Protein AF-A0A0P6RT21-F1 (afdb_monomer_lite)

Sequence (113 aa):
MTYAGDRRAKRKRIVGVETPLPFVFSRDESCFFGDQVQVEVYADRTIWRPGHQDALLTKIADDRENALWFAPSSGRVFAPYDGGFDIVVENSNVVARAEEKYSAWMSDLDSKL

Secondary structure (DSSP, 8-state):
--------------TT--S------SS--TTTS-S--------------TTSSHHHHHHHHTTS----EEETTTTEEEEEETTEEEEE-SSHHHHHHHHHHTGGGS-S-----

Radius of gyration: 19.39 Å; chains: 1; bounding box: 38×42×63 Å

Foldseek 3Di:
DDDDDDDPPPPPPPPPPPDDDPPDDPDDPVVVVDPDDDDDDDDDDDDDDPPPCVVVLVCQLVVNDWDWDADVVFRWIWGDHNPGIDIDHDDDVVVVVCCVVVVVVDDPDPPPD

pLDDT: mean 74.92, std 20.59, range [32.66, 97.5]

Structure (mmCIF, N/CA/C/O backbone):
data_AF-A0A0P6RT21-F1
#
_entry.id   AF-A0A0P6RT21-F1
#
loop_
_atom_site.group_PDB
_atom_site.id
_atom_site.type_symbol
_atom_site.label_atom_id
_atom_site.label_alt_id
_atom_site.label_comp_id
_atom_site.label_asym_id
_atom_site.label_entity_id
_atom_site.label_seq_id
_atom_site.pdbx_PDB_ins_code
_atom_site.Cartn_x
_atom_site.Cartn_y
_atom_site.Cartn_z
_atom_site.occupancy
_atom_site.B_iso_or_equiv
_atom_site.auth_seq_id
_atom_site.auth_comp_id
_atom_site.auth_asym_id
_atom_site.auth_atom_id
_atom_site.pdbx_PDB_model_num
ATOM 1 N N . MET A 1 1 ? 0.310 15.715 -46.079 1.00 40.84 1 MET A N 1
ATOM 2 C CA . MET A 1 1 ? -0.143 14.466 -45.432 1.00 40.84 1 MET A CA 1
ATOM 3 C C . MET A 1 1 ? -1.154 14.895 -44.385 1.00 40.84 1 MET A C 1
ATOM 5 O O . MET A 1 1 ? -0.787 15.611 -43.465 1.00 40.84 1 MET A O 1
ATOM 9 N N . THR A 1 2 ? -2.434 14.645 -44.642 1.00 33.44 2 THR A N 1
ATOM 10 C CA . THR A 1 2 ? -3.555 15.395 -44.060 1.00 33.44 2 THR A CA 1
ATOM 11 C C . THR A 1 2 ? -4.481 14.426 -43.318 1.00 33.44 2 THR A C 1
ATOM 13 O O . THR A 1 2 ? -4.957 13.476 -43.926 1.00 33.44 2 THR A O 1
ATOM 16 N N . TYR A 1 3 ? -4.735 14.751 -42.042 1.00 32.66 3 TYR A N 1
ATOM 17 C CA . TYR A 1 3 ? -5.864 14.393 -41.157 1.00 32.66 3 TYR A CA 1
ATOM 18 C C . TYR A 1 3 ? -5.908 13.065 -40.373 1.00 32.66 3 TYR A C 1
ATOM 20 O O . TYR A 1 3 ? -6.149 11.994 -40.915 1.00 32.66 3 TYR A O 1
ATOM 28 N N . ALA A 1 4 ? -5.887 13.218 -39.042 1.00 36.81 4 ALA A N 1
ATOM 29 C CA . ALA A 1 4 ? -7.022 12.944 -38.145 1.00 36.81 4 ALA A CA 1
ATOM 30 C C . ALA A 1 4 ? -6.884 13.923 -36.948 1.00 36.81 4 ALA A C 1
ATOM 32 O O . ALA A 1 4 ? -5.987 13.769 -36.133 1.00 36.81 4 ALA A O 1
ATOM 33 N N . GLY A 1 5 ? -7.605 15.039 -36.825 1.00 36.12 5 GLY A N 1
ATOM 34 C CA . GLY A 1 5 ? -9.018 15.215 -37.131 1.00 36.12 5 GLY A CA 1
ATOM 35 C C . GLY A 1 5 ? -9.847 14.442 -36.109 1.00 36.12 5 GLY A C 1
ATOM 36 O O . GLY A 1 5 ? -10.057 13.250 -36.279 1.00 36.12 5 GLY A O 1
ATOM 37 N N . ASP A 1 6 ? -10.289 15.129 -35.057 1.00 42.84 6 ASP A N 1
ATOM 38 C CA . ASP A 1 6 ? -11.427 14.743 -34.220 1.00 42.84 6 ASP A CA 1
ATOM 39 C C . ASP A 1 6 ? -11.403 13.359 -33.548 1.00 42.84 6 ASP A C 1
ATOM 41 O O . ASP A 1 6 ? -12.117 12.425 -33.908 1.00 42.84 6 ASP A O 1
ATOM 45 N N . ARG A 1 7 ? -10.708 13.276 -32.411 1.00 40.84 7 ARG A N 1
ATOM 46 C CA . ARG A 1 7 ? -11.198 12.467 -31.286 1.00 40.84 7 ARG A CA 1
ATOM 47 C C . ARG A 1 7 ? -11.157 13.288 -30.014 1.00 40.84 7 ARG A C 1
ATOM 49 O O . ARG A 1 7 ? -10.467 12.965 -29.054 1.00 40.84 7 ARG A O 1
ATOM 56 N N . ARG A 1 8 ? -11.969 14.348 -29.987 1.00 41.62 8 ARG A N 1
ATOM 57 C CA . ARG A 1 8 ? -12.492 14.893 -28.734 1.00 41.62 8 ARG A CA 1
ATOM 58 C C . ARG A 1 8 ? -13.364 13.791 -28.127 1.00 41.62 8 ARG A C 1
ATOM 60 O O . ARG A 1 8 ? -14.577 13.773 -28.319 1.00 41.62 8 ARG A O 1
ATOM 67 N N . ALA A 1 9 ? -12.731 12.801 -27.492 1.00 43.34 9 ALA A N 1
ATOM 68 C CA . ALA A 1 9 ? -13.424 11.767 -26.747 1.00 43.34 9 ALA A CA 1
ATOM 69 C C . ALA A 1 9 ? -14.359 12.509 -25.798 1.00 43.34 9 ALA A C 1
ATOM 71 O O . ALA A 1 9 ? -13.910 13.299 -24.964 1.00 43.34 9 ALA A O 1
ATOM 72 N N . LYS A 1 10 ? -15.670 12.363 -26.027 1.00 41.38 10 LYS A N 1
ATOM 73 C CA . LYS A 1 10 ? -16.705 12.950 -25.182 1.00 41.38 10 LYS A CA 1
ATOM 74 C C . LYS A 1 10 ? -16.321 12.607 -23.750 1.00 41.38 10 LYS A C 1
ATOM 76 O O . LYS A 1 10 ? -16.407 11.436 -23.384 1.00 41.38 10 LYS A O 1
ATOM 81 N N . ARG A 1 11 ? -15.875 13.602 -22.969 1.00 48.19 11 ARG A N 1
ATOM 82 C CA . ARG A 1 11 ? -15.695 13.460 -21.523 1.00 48.19 11 ARG A CA 1
ATOM 83 C C . ARG A 1 11 ? -17.016 12.907 -21.016 1.00 48.19 11 ARG A C 1
ATOM 85 O O . ARG A 1 11 ? -18.020 13.622 -21.012 1.00 48.19 11 ARG A O 1
ATOM 92 N N . LYS A 1 12 ? -17.056 11.619 -20.680 1.00 40.09 12 LYS A N 1
ATOM 93 C CA . LYS A 1 12 ? -18.205 11.063 -19.985 1.00 40.09 12 LYS A CA 1
ATOM 94 C C . LYS A 1 12 ? -18.143 11.694 -18.608 1.00 40.09 12 LYS A C 1
ATOM 96 O O . LYS A 1 12 ? -17.322 11.316 -17.784 1.00 40.09 12 LYS A O 1
ATOM 101 N N . ARG A 1 13 ? -18.948 12.737 -18.416 1.00 44.03 13 ARG A N 1
ATOM 102 C CA . ARG A 1 13 ? -19.210 13.315 -17.104 1.00 44.03 13 ARG A CA 1
ATOM 103 C C . ARG A 1 13 ? -19.652 12.158 -16.215 1.00 44.03 13 ARG A C 1
ATOM 105 O O . ARG A 1 13 ? -20.702 11.573 -16.474 1.00 44.03 13 ARG A O 1
ATOM 112 N N . ILE A 1 14 ? -18.820 11.794 -15.242 1.00 50.09 14 ILE A N 1
ATOM 113 C CA . ILE A 1 14 ? -19.196 10.841 -14.203 1.00 50.09 14 ILE A CA 1
ATOM 114 C C . ILE A 1 14 ? -20.359 11.505 -13.465 1.00 50.09 14 ILE A C 1
ATOM 116 O O . ILE A 1 14 ? -20.204 12.564 -12.857 1.00 50.09 14 ILE A O 1
ATOM 120 N N . VAL A 1 15 ? -21.560 10.964 -13.653 1.00 40.72 15 VAL A N 1
ATOM 121 C CA . VAL A 1 15 ? -22.785 11.510 -13.067 1.00 40.72 15 VAL A CA 1
ATOM 122 C C . VAL A 1 15 ? -22.687 11.311 -11.554 1.00 40.72 15 VAL A C 1
ATOM 124 O O . VAL A 1 15 ? -22.585 10.175 -11.105 1.00 40.72 15 VAL A O 1
ATOM 127 N N . GLY A 1 16 ? -22.667 12.411 -10.793 1.00 45.28 16 GLY A N 1
ATOM 128 C CA . GLY A 1 16 ? -22.594 12.403 -9.325 1.00 45.28 16 GLY A CA 1
ATOM 129 C C . GLY A 1 16 ? -21.346 13.049 -8.709 1.00 45.28 16 GLY A C 1
ATOM 130 O O . GLY A 1 16 ? -21.304 13.196 -7.495 1.00 45.28 16 GLY A O 1
ATOM 131 N N . VAL A 1 17 ? -20.354 13.471 -9.504 1.00 45.25 17 VAL A N 1
ATOM 132 C CA . VAL A 1 17 ? -19.226 14.281 -9.003 1.00 45.25 17 VAL A CA 1
ATOM 133 C C . VAL A 1 17 ? -19.498 15.743 -9.351 1.00 45.25 17 VAL A C 1
ATOM 135 O O . VAL A 1 17 ? -19.188 16.201 -10.454 1.00 45.25 17 VAL A O 1
ATOM 138 N N . GLU A 1 18 ? -20.144 16.468 -8.437 1.00 48.72 18 GLU A N 1
ATOM 139 C CA . GLU A 1 18 ? -20.318 17.920 -8.539 1.00 48.72 18 GLU A CA 1
ATOM 140 C C . GLU A 1 18 ? -18.977 18.614 -8.299 1.00 48.72 18 GLU A C 1
ATOM 142 O O . GLU A 1 18 ? -18.721 19.135 -7.224 1.00 48.72 18 GLU A O 1
ATOM 147 N N . THR A 1 19 ? -18.128 18.650 -9.332 1.00 46.12 19 THR A N 1
ATOM 148 C CA . THR A 1 19 ? -16.782 19.254 -9.289 1.00 46.12 19 THR A CA 1
ATOM 149 C C . THR A 1 19 ? -15.835 18.447 -8.379 1.00 46.12 19 THR A C 1
ATOM 151 O O . THR A 1 19 ? -16.229 18.038 -7.290 1.00 46.12 19 THR A O 1
ATOM 154 N N . PRO A 1 20 ? -14.575 18.154 -8.758 1.00 50.19 20 PRO A N 1
ATOM 155 C CA . PRO A 1 20 ? -13.622 17.761 -7.726 1.00 50.19 20 PRO A CA 1
ATOM 156 C C . PRO A 1 20 ? -13.591 18.905 -6.708 1.00 50.19 20 PRO A C 1
ATOM 158 O O . PRO A 1 20 ? -13.440 20.065 -7.103 1.00 50.19 20 PRO A O 1
ATOM 161 N N . LEU A 1 21 ? -13.821 18.593 -5.428 1.00 40.00 21 LEU A N 1
ATOM 162 C CA . LEU A 1 21 ? -13.630 19.555 -4.345 1.00 40.00 21 LEU A CA 1
ATOM 163 C C . LEU A 1 21 ? -12.274 20.231 -4.584 1.00 40.00 21 LEU A C 1
ATOM 165 O O . LEU A 1 21 ? -11.303 19.509 -4.829 1.00 40.00 21 LEU A O 1
ATOM 169 N N . PRO A 1 22 ? -12.186 21.572 -4.583 1.00 43.91 22 PRO A N 1
ATOM 170 C CA . PRO A 1 22 ? -10.903 22.230 -4.727 1.00 43.91 22 PRO A CA 1
ATOM 171 C C . PRO A 1 22 ? -10.049 21.809 -3.533 1.00 43.91 22 PRO A C 1
ATOM 173 O O . PRO A 1 22 ? -10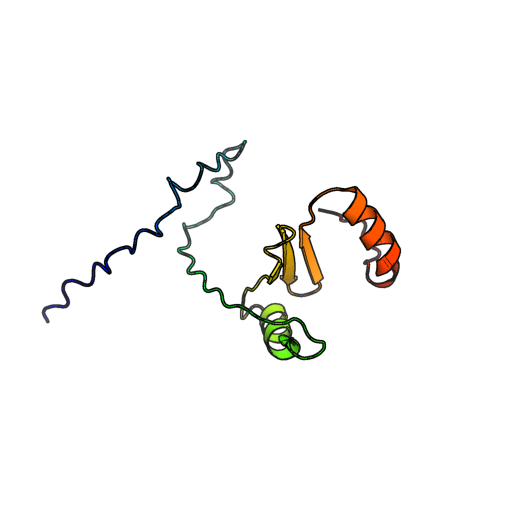.256 22.266 -2.410 1.00 43.91 22 PRO A O 1
ATOM 176 N N . PHE A 1 23 ? -9.125 20.882 -3.768 1.00 47.22 23 PHE A N 1
ATOM 177 C CA . PHE A 1 23 ? -8.080 20.568 -2.817 1.00 47.22 23 PHE A CA 1
ATOM 178 C C . PHE A 1 23 ? -7.122 21.754 -2.848 1.00 47.22 23 PHE A C 1
ATOM 180 O O . PHE A 1 23 ? -6.288 21.883 -3.742 1.00 47.22 23 PHE A O 1
ATOM 187 N N . VAL A 1 24 ? -7.342 22.698 -1.937 1.00 48.06 24 VAL A N 1
ATOM 188 C CA . VAL A 1 24 ? -6.469 23.855 -1.767 1.00 48.06 24 VAL A CA 1
ATOM 189 C C . VAL A 1 24 ? -5.365 23.419 -0.819 1.00 48.06 24 VAL A C 1
ATOM 191 O O . VAL A 1 24 ? -5.607 23.244 0.376 1.00 48.06 24 VAL A O 1
ATOM 194 N N . PHE A 1 25 ? -4.164 23.214 -1.356 1.00 49.81 25 PHE A N 1
ATOM 195 C CA . PHE A 1 25 ? -2.978 23.028 -0.530 1.00 49.81 25 PHE A CA 1
ATOM 196 C C . PHE A 1 25 ? -2.828 24.241 0.398 1.00 49.81 25 PHE A C 1
ATOM 198 O O . PHE A 1 25 ? -3.012 25.387 -0.016 1.00 49.81 25 PHE A O 1
ATOM 205 N N . SER A 1 26 ? -2.507 24.001 1.670 1.00 58.16 26 SER A N 1
ATOM 206 C CA . SER A 1 26 ? -2.309 25.064 2.668 1.00 58.16 26 SER A CA 1
ATOM 207 C C . SER A 1 26 ? -1.065 25.923 2.388 1.00 58.16 26 SER A C 1
ATOM 209 O O . SER A 1 26 ? -0.880 26.969 3.015 1.00 58.16 26 SER A O 1
ATOM 211 N N . ARG A 1 27 ? -0.228 25.498 1.434 1.00 50.44 27 ARG A N 1
ATOM 212 C CA . ARG A 1 27 ? 0.959 26.191 0.936 1.00 50.44 27 ARG A CA 1
ATOM 213 C C . ARG A 1 27 ? 1.065 26.065 -0.581 1.00 50.44 27 ARG A C 1
ATOM 215 O O . ARG A 1 27 ? 0.563 25.112 -1.169 1.00 50.44 27 ARG A O 1
ATOM 222 N N . ASP A 1 28 ? 1.746 27.029 -1.195 1.00 58.22 28 ASP A N 1
ATOM 223 C CA . ASP A 1 28 ? 2.165 26.934 -2.592 1.00 58.22 28 ASP A CA 1
ATOM 224 C C . ASP A 1 28 ? 3.282 25.887 -2.707 1.00 58.22 28 ASP A C 1
ATOM 226 O O . ASP A 1 28 ? 4.455 26.170 -2.477 1.00 58.22 28 ASP A O 1
ATOM 230 N N . GLU A 1 29 ? 2.883 24.647 -2.981 1.00 58.28 29 GLU A N 1
ATOM 231 C CA . GLU A 1 29 ? 3.778 23.504 -3.187 1.00 58.28 29 GLU A CA 1
ATOM 232 C C . GLU A 1 29 ? 4.143 23.321 -4.668 1.00 58.28 29 GLU A C 1
ATOM 234 O O . GLU A 1 29 ? 4.714 22.303 -5.051 1.00 58.28 29 GLU A O 1
ATOM 239 N N . SER A 1 30 ? 3.853 24.315 -5.518 1.00 59.75 30 SER A N 1
ATOM 240 C CA . SER A 1 30 ? 4.127 24.277 -6.961 1.00 59.75 30 SER A CA 1
ATOM 241 C C . SER A 1 30 ? 5.600 24.050 -7.312 1.00 59.75 30 SER A C 1
ATOM 243 O O . SER A 1 30 ? 5.884 23.602 -8.412 1.00 59.75 30 SER A O 1
ATOM 245 N N . CYS A 1 31 ? 6.534 24.296 -6.387 1.00 55.16 31 CYS A N 1
ATOM 246 C CA . CYS A 1 31 ? 7.954 23.987 -6.557 1.00 55.16 31 CYS A CA 1
ATOM 247 C C . CYS A 1 31 ? 8.307 22.497 -6.379 1.00 55.16 31 CYS A C 1
ATOM 249 O O . CYS A 1 31 ? 9.381 22.085 -6.814 1.00 55.16 31 CYS A O 1
ATOM 251 N N . PHE A 1 32 ? 7.432 21.695 -5.757 1.00 54.06 32 PHE A N 1
ATOM 252 C CA . PHE A 1 32 ? 7.576 20.236 -5.640 1.00 54.06 32 PHE A CA 1
ATOM 253 C C . PHE A 1 32 ? 6.968 19.494 -6.829 1.00 54.06 32 PHE A C 1
ATOM 255 O O . PHE A 1 32 ? 7.379 18.381 -7.154 1.00 54.06 32 PHE A O 1
ATOM 262 N N . PHE A 1 33 ? 5.997 20.115 -7.495 1.00 55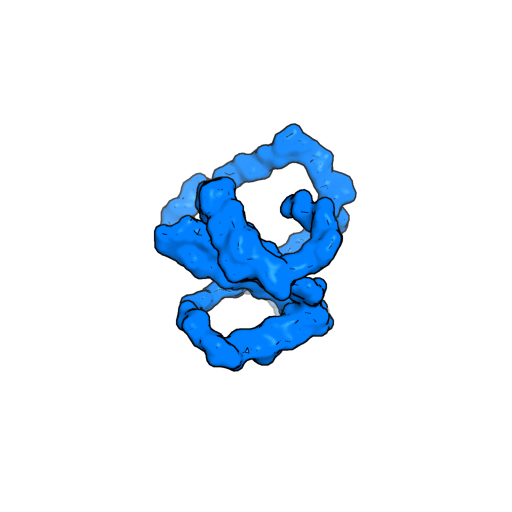.62 33 PHE A N 1
ATOM 263 C CA . PHE A 1 33 ? 5.462 19.618 -8.748 1.00 55.62 33 PHE A CA 1
ATOM 264 C C . PHE A 1 33 ? 6.368 20.142 -9.865 1.00 55.62 33 PHE A C 1
ATOM 266 O O . PHE A 1 33 ? 6.351 21.330 -10.164 1.00 55.62 33 PHE A O 1
ATOM 273 N N . GLY A 1 34 ? 7.205 19.276 -10.443 1.00 61.81 34 GLY A N 1
ATOM 274 C CA . GLY A 1 34 ? 7.995 19.607 -11.634 1.00 61.81 34 GLY A CA 1
ATOM 275 C C . GLY A 1 34 ? 7.109 19.915 -12.853 1.00 61.81 34 GLY A C 1
ATOM 276 O O . GLY A 1 34 ? 6.027 20.491 -12.742 1.00 61.81 34 GLY A O 1
ATOM 277 N N . ASP A 1 35 ? 7.535 19.500 -14.047 1.00 62.88 35 ASP A N 1
ATOM 278 C CA . ASP A 1 35 ? 6.654 19.546 -15.220 1.00 62.88 35 ASP A CA 1
ATOM 279 C C . ASP A 1 35 ? 5.304 18.883 -14.897 1.00 62.88 35 ASP A C 1
ATOM 281 O O . ASP A 1 35 ? 5.254 17.828 -14.262 1.00 62.88 35 ASP A O 1
ATOM 285 N N . GLN A 1 36 ? 4.193 19.505 -15.308 1.00 60.84 36 GLN A N 1
ATOM 286 C CA . GLN A 1 36 ? 2.870 18.925 -15.087 1.00 60.84 36 GLN A CA 1
ATOM 287 C C . GLN A 1 36 ? 2.764 17.593 -15.833 1.00 60.84 36 GLN A C 1
ATOM 289 O O . GLN A 1 36 ? 2.582 17.555 -17.050 1.00 60.84 36 GLN A O 1
ATOM 294 N N . VAL A 1 37 ? 2.871 16.493 -15.090 1.00 68.56 37 VAL A N 1
ATOM 295 C CA . VAL A 1 37 ? 2.731 15.148 -15.637 1.00 68.56 37 VAL A CA 1
ATOM 296 C C . VAL A 1 37 ? 1.248 14.822 -15.744 1.00 68.56 37 VAL A C 1
ATOM 298 O O . VAL A 1 37 ? 0.509 14.831 -14.758 1.00 68.56 37 VAL A O 1
ATOM 301 N N . GLN A 1 38 ? 0.795 14.519 -16.957 1.00 75.56 38 GLN A N 1
ATOM 302 C CA . GLN A 1 38 ? -0.515 13.916 -17.144 1.00 75.56 38 GLN A CA 1
ATOM 303 C C . GLN A 1 38 ? -0.449 12.458 -16.683 1.00 75.56 38 GLN A C 1
ATOM 305 O O . GLN A 1 38 ? 0.276 11.656 -17.265 1.00 75.56 38 GLN A O 1
ATOM 310 N N . VAL A 1 39 ? -1.231 12.117 -15.661 1.00 78.38 39 VAL A N 1
ATOM 311 C CA . VAL A 1 39 ? -1.342 10.746 -15.152 1.00 78.38 39 VAL A CA 1
ATOM 312 C C . VAL A 1 39 ? -2.685 10.160 -15.572 1.00 78.38 39 VAL A C 1
ATOM 314 O O . VAL A 1 39 ? -3.733 10.786 -15.398 1.00 78.38 39 VAL A O 1
ATOM 317 N N . GLU A 1 40 ? -2.659 8.950 -16.122 1.00 84.75 40 GLU A N 1
ATOM 318 C CA . GLU A 1 40 ? -3.855 8.139 -16.333 1.00 84.75 40 GLU A CA 1
ATOM 319 C C . GLU A 1 40 ? -3.948 7.087 -15.232 1.00 84.75 40 GLU A C 1
ATOM 321 O O . GLU A 1 40 ? -2.979 6.390 -14.943 1.00 84.75 40 GLU A O 1
ATOM 326 N N . VAL A 1 41 ? -5.123 6.975 -14.616 1.00 86.38 41 VAL A N 1
ATOM 327 C CA . VAL A 1 41 ? -5.365 6.030 -13.525 1.00 86.38 41 VAL A CA 1
ATOM 328 C C . VAL A 1 41 ? -6.460 5.063 -13.946 1.00 86.38 41 VAL A C 1
ATOM 330 O O . VAL A 1 41 ? -7.546 5.473 -14.362 1.00 86.38 41 VAL A O 1
ATOM 333 N N . TYR A 1 42 ? -6.169 3.775 -13.803 1.00 89.75 42 TYR A N 1
ATOM 334 C CA . TYR A 1 42 ? -7.086 2.677 -14.073 1.00 89.75 42 TYR A CA 1
ATOM 335 C C . TYR A 1 42 ? -7.383 1.950 -12.762 1.00 89.75 42 TYR A C 1
ATOM 337 O O . TYR A 1 42 ? -6.515 1.832 -11.901 1.00 89.75 42 TYR A O 1
ATOM 345 N N . ALA A 1 43 ? -8.615 1.472 -12.599 1.00 90.75 43 ALA A N 1
ATOM 346 C CA . ALA A 1 43 ? -9.027 0.754 -11.401 1.00 90.75 43 ALA A CA 1
ATOM 347 C C . ALA A 1 43 ? -9.945 -0.412 -11.765 1.00 90.75 43 ALA A C 1
ATOM 349 O O . ALA A 1 43 ? -10.830 -0.273 -12.611 1.00 90.75 43 ALA A O 1
ATOM 350 N N . ASP A 1 44 ? -9.756 -1.534 -11.077 1.00 91.25 44 ASP A N 1
ATOM 351 C CA . ASP A 1 44 ? -10.640 -2.694 -11.136 1.00 91.25 44 ASP A CA 1
ATOM 352 C C . ASP A 1 44 ? -10.840 -3.278 -9.730 1.00 91.25 44 ASP A C 1
ATOM 354 O O . ASP A 1 44 ? -10.089 -2.988 -8.794 1.00 91.25 44 ASP A O 1
ATOM 358 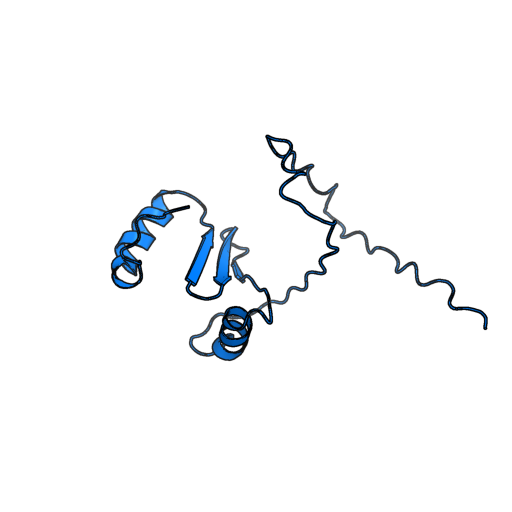N N . ARG A 1 45 ? -11.883 -4.091 -9.557 1.00 92.31 45 ARG A N 1
ATOM 359 C CA . ARG A 1 45 ? -12.133 -4.810 -8.307 1.00 92.31 45 ARG A CA 1
ATOM 360 C C . ARG A 1 45 ? -11.271 -6.060 -8.250 1.00 92.31 45 ARG A C 1
ATOM 362 O O . ARG A 1 45 ? -11.264 -6.869 -9.168 1.00 92.31 45 ARG A O 1
ATOM 369 N N . THR A 1 46 ? -10.631 -6.271 -7.108 1.00 89.88 46 THR A N 1
ATOM 370 C CA . THR A 1 46 ? -9.849 -7.480 -6.850 1.00 89.88 46 THR A CA 1
ATOM 371 C C . THR A 1 46 ? -10.140 -8.041 -5.463 1.00 89.88 46 THR A C 1
ATOM 373 O O . THR A 1 46 ? -10.691 -7.356 -4.598 1.00 89.88 46 THR A O 1
ATOM 376 N N . ILE A 1 47 ? -9.786 -9.308 -5.257 1.00 84.62 47 ILE A N 1
ATOM 377 C CA . ILE A 1 47 ? -9.824 -9.967 -3.953 1.00 84.62 47 ILE A CA 1
ATOM 378 C C . ILE A 1 47 ? -8.381 -10.162 -3.505 1.00 84.62 47 ILE A C 1
ATOM 380 O O . ILE A 1 47 ? -7.584 -10.789 -4.203 1.00 84.62 47 ILE A O 1
ATOM 384 N N . TRP A 1 48 ? -8.054 -9.661 -2.317 1.00 83.19 48 TRP A N 1
ATOM 385 C CA . TRP A 1 48 ? -6.744 -9.893 -1.727 1.00 83.19 48 TRP A CA 1
ATOM 386 C C . TRP A 1 48 ? -6.593 -11.355 -1.301 1.00 83.19 48 TRP A C 1
ATOM 388 O O . TRP A 1 48 ? -7.412 -11.879 -0.540 1.00 83.19 48 TRP A O 1
ATOM 398 N N . ARG A 1 49 ? -5.540 -12.017 -1.785 1.00 87.88 49 ARG A N 1
ATOM 399 C CA . ARG A 1 49 ? -5.146 -13.375 -1.389 1.00 87.88 49 ARG A CA 1
ATOM 400 C C . ARG A 1 49 ? -3.617 -13.469 -1.364 1.00 87.88 49 ARG A C 1
ATOM 402 O O . ARG A 1 49 ? -2.991 -12.887 -2.252 1.00 87.88 49 ARG A O 1
ATOM 409 N N . PRO A 1 50 ? -3.020 -14.206 -0.408 1.00 89.81 50 PRO A N 1
ATOM 410 C CA . PRO A 1 50 ? -1.580 -14.462 -0.410 1.00 89.81 50 PRO A CA 1
ATOM 411 C C . PRO A 1 50 ? -1.113 -15.018 -1.760 1.00 89.81 50 PRO A C 1
ATOM 413 O O . PRO A 1 50 ? -1.795 -15.864 -2.340 1.00 89.81 50 PRO A O 1
ATOM 416 N N . GLY A 1 51 ? 0.012 -14.519 -2.275 1.00 92.44 51 GLY A N 1
ATOM 417 C CA . GLY A 1 51 ? 0.591 -14.956 -3.548 1.00 92.44 51 GLY A CA 1
ATOM 418 C C . GLY A 1 51 ? -0.058 -14.365 -4.806 1.00 92.44 51 GLY A C 1
ATOM 419 O O . GLY A 1 51 ? 0.501 -14.447 -5.896 1.00 92.44 51 GLY A O 1
ATOM 420 N N . HIS A 1 52 ? -1.261 -13.786 -4.707 1.00 93.19 52 HIS A N 1
ATOM 421 C CA . HIS A 1 52 ? -2.019 -13.381 -5.895 1.00 93.19 52 HIS A CA 1
ATOM 422 C C . HIS A 1 52 ? -1.484 -12.102 -6.551 1.00 93.19 52 HIS A C 1
ATOM 424 O O . HIS A 1 52 ? -1.652 -11.920 -7.753 1.00 93.19 52 HIS A O 1
ATOM 430 N N . GLN A 1 53 ? -0.853 -11.226 -5.764 1.00 93.19 53 GLN A N 1
ATOM 431 C CA . GLN A 1 53 ? -0.340 -9.934 -6.223 1.00 93.19 53 GLN A CA 1
ATOM 432 C C . GLN A 1 53 ? 1.182 -9.918 -6.391 1.00 93.19 53 GLN A C 1
ATOM 434 O O . GLN A 1 53 ? 1.725 -8.884 -6.759 1.00 93.19 53 GLN A O 1
ATOM 439 N N . ASP A 1 54 ? 1.871 -11.042 -6.178 1.00 94.75 54 ASP A N 1
ATOM 440 C CA . ASP A 1 54 ? 3.338 -11.108 -6.156 1.00 94.75 54 ASP A CA 1
ATOM 441 C C . ASP A 1 54 ? 3.955 -10.566 -7.447 1.00 94.75 54 ASP A C 1
ATOM 443 O O . ASP A 1 54 ? 4.858 -9.743 -7.398 1.00 94.75 54 ASP A O 1
ATOM 447 N N . ALA A 1 55 ? 3.404 -10.932 -8.609 1.00 95.62 55 ALA A N 1
ATOM 448 C CA . ALA A 1 55 ? 3.892 -10.430 -9.893 1.00 95.62 55 ALA A CA 1
ATOM 449 C C . ALA A 1 55 ? 3.745 -8.905 -10.040 1.00 95.62 55 ALA A C 1
ATOM 451 O O . ALA A 1 55 ? 4.590 -8.269 -10.666 1.00 95.62 55 ALA A O 1
ATOM 452 N N . LEU A 1 56 ? 2.681 -8.312 -9.489 1.00 94.38 56 LEU A N 1
ATOM 453 C CA . LEU A 1 56 ? 2.499 -6.861 -9.488 1.00 94.38 56 LEU A CA 1
ATOM 454 C C . LEU A 1 56 ? 3.429 -6.201 -8.462 1.00 94.38 56 LEU A C 1
ATOM 456 O O . LEU A 1 56 ? 4.082 -5.222 -8.795 1.00 94.38 56 LEU A O 1
ATOM 460 N N . LEU A 1 57 ? 3.559 -6.771 -7.262 1.00 95.00 57 LEU A N 1
ATOM 461 C CA . LEU A 1 57 ? 4.477 -6.290 -6.226 1.00 95.00 57 LEU A CA 1
ATOM 462 C C . LEU A 1 57 ? 5.939 -6.311 -6.698 1.00 95.00 57 LEU A C 1
ATOM 464 O O . LEU A 1 57 ? 6.656 -5.348 -6.465 1.00 95.00 57 LEU A O 1
ATOM 468 N N . THR A 1 58 ? 6.368 -7.346 -7.431 1.00 96.12 58 THR A N 1
ATOM 469 C CA . THR A 1 58 ? 7.702 -7.384 -8.055 1.00 96.12 58 THR A CA 1
ATOM 470 C C . THR A 1 58 ? 7.884 -6.258 -9.068 1.00 96.12 58 THR A C 1
ATOM 472 O O . THR A 1 58 ? 8.921 -5.611 -9.078 1.00 96.12 58 THR A O 1
ATOM 475 N N . LYS A 1 59 ? 6.878 -5.979 -9.907 1.00 97.50 59 LYS A N 1
ATOM 476 C CA . LYS A 1 59 ? 6.958 -4.858 -10.855 1.00 97.50 59 LYS A CA 1
ATOM 477 C C . LYS A 1 59 ? 7.023 -3.500 -10.156 1.00 97.50 59 LYS A C 1
ATOM 479 O O . LYS A 1 59 ? 7.675 -2.609 -10.682 1.00 97.50 59 LYS A O 1
ATOM 484 N N . ILE A 1 60 ? 6.350 -3.351 -9.017 1.00 96.38 60 ILE A N 1
ATOM 485 C CA . ILE A 1 60 ? 6.402 -2.134 -8.198 1.00 96.38 60 ILE A CA 1
ATOM 486 C C . ILE A 1 60 ? 7.798 -1.962 -7.593 1.00 96.38 60 ILE A C 1
ATOM 488 O O . ILE A 1 60 ? 8.366 -0.882 -7.689 1.00 96.38 60 ILE A O 1
ATOM 492 N N . ALA A 1 61 ? 8.382 -3.030 -7.042 1.00 95.75 61 ALA A N 1
ATOM 493 C CA . ALA A 1 61 ? 9.752 -2.998 -6.527 1.00 95.75 61 ALA A CA 1
ATOM 494 C C . ALA A 1 61 ? 10.792 -2.695 -7.626 1.00 95.75 61 ALA A C 1
ATOM 496 O O . ALA A 1 61 ? 11.780 -2.020 -7.374 1.00 95.75 61 ALA A O 1
ATOM 497 N N . ASP A 1 62 ? 10.543 -3.132 -8.864 1.00 96.56 62 ASP A N 1
ATOM 498 C CA . ASP A 1 62 ? 11.385 -2.823 -10.027 1.00 96.56 62 ASP A CA 1
ATOM 499 C C . ASP A 1 62 ? 11.120 -1.422 -10.642 1.00 96.56 62 ASP A C 1
ATOM 501 O O . ASP A 1 62 ? 11.622 -1.145 -11.736 1.00 96.56 62 ASP A O 1
ATOM 505 N N . ASP A 1 63 ? 10.296 -0.572 -10.012 1.00 93.50 63 ASP A N 1
ATOM 506 C CA . ASP A 1 63 ? 9.866 0.752 -10.510 1.00 93.50 63 ASP A CA 1
ATOM 507 C C . ASP A 1 63 ? 9.218 0.714 -11.916 1.00 93.50 63 ASP A C 1
ATOM 509 O O . ASP A 1 63 ? 9.352 1.615 -12.745 1.00 93.50 63 ASP A O 1
ATOM 513 N N . ARG A 1 64 ? 8.520 -0.385 -12.237 1.00 95.44 64 ARG A N 1
ATOM 514 C CA . ARG A 1 64 ? 7.866 -0.592 -13.547 1.00 95.44 64 ARG A CA 1
ATOM 515 C C . A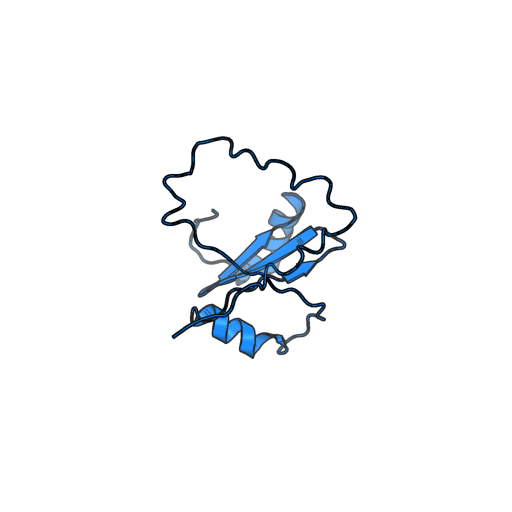RG A 1 64 ? 6.381 -0.277 -13.549 1.00 95.44 64 ARG A C 1
ATOM 517 O O . ARG A 1 64 ? 5.817 -0.048 -14.615 1.00 95.44 64 ARG A O 1
ATOM 524 N N . GLU A 1 65 ? 5.737 -0.343 -12.393 1.00 94.19 65 GLU A N 1
ATOM 525 C CA . GLU A 1 65 ? 4.304 -0.109 -12.226 1.00 94.19 65 GLU A CA 1
ATOM 526 C C . GLU A 1 65 ? 4.067 0.642 -10.919 1.00 94.19 65 GLU A C 1
ATOM 528 O O . GLU A 1 65 ? 4.775 0.425 -9.941 1.00 94.19 65 GLU A O 1
ATOM 533 N N . ASN A 1 66 ? 3.017 1.459 -10.881 1.00 91.81 66 ASN A N 1
ATOM 534 C CA . ASN A 1 66 ? 2.535 2.094 -9.659 1.00 91.81 66 ASN A CA 1
ATOM 535 C C . ASN A 1 66 ? 1.112 1.609 -9.384 1.00 91.81 66 ASN A C 1
ATOM 537 O O . ASN A 1 66 ? 0.242 1.712 -10.250 1.00 91.81 66 ASN A O 1
ATOM 541 N N . ALA A 1 67 ? 0.860 1.088 -8.184 1.00 93.69 67 ALA A N 1
ATOM 542 C CA . ALA A 1 67 ? -0.473 0.647 -7.793 1.00 93.69 67 ALA A CA 1
ATOM 543 C C . ALA A 1 67 ? -0.730 0.883 -6.306 1.00 93.69 67 ALA A C 1
ATOM 545 O O . ALA A 1 67 ? 0.169 0.808 -5.475 1.00 93.69 67 ALA A O 1
ATOM 546 N N . LEU A 1 68 ? -2.000 1.104 -5.980 1.00 94.81 68 LEU A N 1
ATOM 547 C CA . LEU A 1 68 ? -2.501 1.099 -4.614 1.00 94.81 68 LEU A CA 1
ATOM 548 C C . LEU A 1 68 ? -3.742 0.220 -4.530 1.00 94.81 68 LEU A C 1
ATOM 550 O O . LEU A 1 68 ? -4.496 0.072 -5.494 1.00 94.81 68 LEU A O 1
ATOM 554 N N . TRP A 1 69 ? -3.973 -0.333 -3.348 1.00 94.12 69 TRP A N 1
ATOM 555 C CA . TRP A 1 69 ? -5.207 -1.022 -3.014 1.00 94.12 69 TRP A CA 1
ATOM 556 C C . TRP A 1 69 ? -6.024 -0.137 -2.096 1.00 94.12 69 TRP A C 1
ATOM 558 O O . TRP A 1 69 ? -5.544 0.335 -1.070 1.00 94.12 69 TRP A O 1
ATOM 568 N N . PHE A 1 70 ? -7.283 0.054 -2.460 1.00 91.94 70 PHE A N 1
ATOM 569 C CA . PHE A 1 70 ? -8.230 0.853 -1.703 1.00 91.94 70 PHE A CA 1
ATOM 570 C C . PHE A 1 70 ? -9.378 -0.034 -1.232 1.00 91.94 70 PHE A C 1
ATOM 572 O O . PHE A 1 70 ? -9.977 -0.750 -2.036 1.00 91.94 70 PHE A O 1
ATOM 579 N N . ALA A 1 71 ? -9.690 0.018 0.062 1.00 90.75 71 ALA A N 1
ATOM 580 C CA . ALA A 1 71 ? -10.836 -0.659 0.656 1.00 90.75 71 ALA A CA 1
ATOM 581 C C . ALA A 1 71 ? -12.022 0.319 0.761 1.00 90.75 71 ALA A C 1
ATOM 583 O O . ALA A 1 71 ? -12.078 1.101 1.715 1.00 90.75 71 ALA A O 1
ATOM 584 N N . PRO A 1 72 ? -13.018 0.277 -0.151 1.00 86.25 72 PRO A N 1
ATOM 585 C CA . PRO A 1 72 ? -14.034 1.329 -0.232 1.00 86.25 72 PRO A CA 1
ATOM 586 C C . PRO A 1 72 ? -14.927 1.442 1.003 1.00 86.25 72 PRO A C 1
ATOM 588 O O . PRO A 1 72 ? -15.441 2.515 1.293 1.00 86.25 72 PRO A O 1
ATOM 591 N N . SER A 1 73 ? -15.120 0.344 1.736 1.00 88.12 73 SER A N 1
ATOM 592 C CA . SER A 1 73 ? -15.968 0.312 2.930 1.00 88.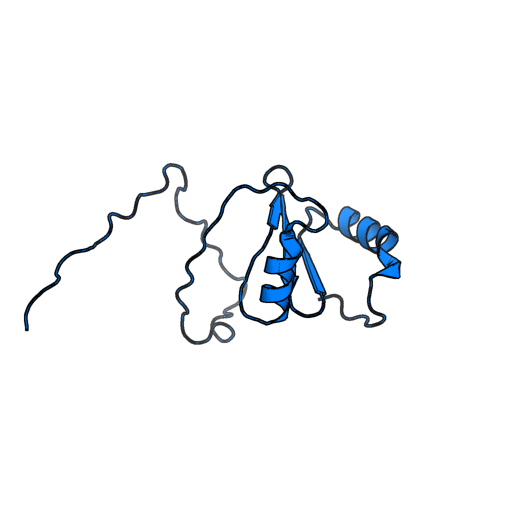12 73 SER A CA 1
ATOM 593 C C . SER A 1 73 ? -15.357 1.024 4.134 1.00 88.12 73 SER A C 1
ATOM 595 O O . SER A 1 73 ? -16.096 1.434 5.022 1.00 88.12 73 SER A O 1
ATOM 597 N N . SER A 1 74 ? -14.028 1.118 4.202 1.00 85.56 74 SER A N 1
ATOM 598 C CA . SER A 1 74 ? -13.325 1.687 5.355 1.00 85.56 74 SER A CA 1
ATOM 599 C C . SER A 1 74 ? -12.489 2.916 4.996 1.00 85.56 74 SER A C 1
ATOM 601 O O . SER A 1 74 ? -12.095 3.668 5.874 1.00 85.56 74 SER A O 1
ATOM 603 N N . GLY A 1 75 ? -12.224 3.145 3.708 1.00 86.50 75 GLY A N 1
ATOM 604 C CA . GLY A 1 75 ? -11.366 4.232 3.248 1.00 86.50 75 GLY A CA 1
ATOM 605 C C . GLY A 1 75 ? -9.868 3.941 3.382 1.00 86.50 75 GLY A C 1
ATOM 606 O O . GLY A 1 75 ? -9.063 4.826 3.113 1.00 86.50 75 GLY A O 1
ATOM 607 N N . ARG A 1 76 ? -9.479 2.720 3.781 1.00 90.69 76 ARG A N 1
ATOM 608 C CA . ARG A 1 76 ? -8.064 2.349 3.932 1.00 90.69 76 ARG A CA 1
ATOM 609 C C . ARG A 1 76 ? -7.376 2.239 2.586 1.00 90.69 76 ARG A C 1
ATOM 611 O O . ARG A 1 76 ? -7.953 1.699 1.639 1.00 90.69 76 ARG A O 1
ATOM 618 N N . VAL A 1 77 ? -6.124 2.675 2.554 1.00 93.31 77 VAL A N 1
ATOM 619 C CA . VAL A 1 77 ? -5.241 2.545 1.395 1.00 93.31 77 VAL A CA 1
ATOM 620 C C . VAL A 1 77 ? -4.006 1.755 1.801 1.00 93.31 77 VAL A C 1
ATOM 622 O O . VAL A 1 77 ? -3.466 1.972 2.880 1.00 93.31 77 VAL A O 1
ATOM 625 N N . PHE A 1 78 ? -3.576 0.850 0.931 1.00 92.94 78 PHE A N 1
ATOM 626 C CA . PHE A 1 78 ? -2.289 0.169 0.986 1.00 92.94 78 PHE A CA 1
ATOM 627 C C . PHE A 1 78 ? -1.518 0.516 -0.289 1.00 92.94 78 PHE A C 1
ATOM 629 O O . PHE A 1 78 ? -2.002 0.232 -1.388 1.00 92.94 78 PHE A O 1
ATOM 636 N N . ALA A 1 79 ? -0.357 1.147 -0.145 1.00 94.56 79 ALA A N 1
ATOM 637 C CA . ALA A 1 79 ? 0.455 1.650 -1.247 1.00 94.56 79 ALA A CA 1
ATOM 638 C C . ALA A 1 79 ? 1.891 1.113 -1.120 1.00 94.56 79 ALA A C 1
ATOM 640 O O . ALA A 1 79 ? 2.688 1.685 -0.379 1.00 94.56 79 ALA A O 1
ATOM 641 N N . PRO A 1 80 ? 2.222 -0.015 -1.769 1.00 94.75 80 PRO A N 1
ATOM 642 C CA . PRO A 1 80 ? 3.578 -0.548 -1.756 1.00 94.75 80 PRO A CA 1
ATOM 643 C C . PRO A 1 80 ? 4.512 0.228 -2.686 1.00 94.75 80 PRO A C 1
ATOM 645 O O . PRO A 1 80 ? 4.080 0.803 -3.683 1.00 94.75 80 PRO A O 1
ATOM 648 N N . TYR A 1 81 ? 5.798 0.174 -2.361 1.00 93.50 81 TYR A N 1
ATOM 649 C CA . TYR A 1 81 ? 6.917 0.726 -3.125 1.00 93.50 81 TYR A CA 1
ATOM 650 C C . TYR A 1 81 ? 8.157 -0.158 -2.921 1.00 93.50 81 TYR A C 1
ATOM 652 O O . TYR A 1 81 ? 8.128 -1.112 -2.138 1.00 93.50 81 TYR A O 1
ATOM 660 N N . ASP A 1 82 ? 9.254 0.130 -3.624 1.00 92.69 82 ASP A N 1
ATOM 661 C CA . ASP A 1 82 ? 10.506 -0.604 -3.424 1.00 92.69 82 ASP A CA 1
ATOM 662 C C . ASP A 1 82 ? 11.032 -0.437 -1.988 1.00 92.69 82 ASP A C 1
ATOM 664 O O . ASP A 1 82 ? 11.313 0.668 -1.526 1.00 92.69 82 ASP A O 1
ATOM 668 N N . GLY A 1 83 ? 11.140 -1.553 -1.266 1.00 88.00 83 GLY A N 1
ATOM 669 C CA . GLY A 1 83 ? 11.601 -1.590 0.121 1.00 88.00 83 GLY A CA 1
ATOM 670 C C . GLY A 1 83 ? 10.520 -1.428 1.194 1.00 88.00 83 GLY A C 1
ATOM 671 O O . GLY A 1 83 ? 10.852 -1.521 2.376 1.00 88.00 83 GLY A O 1
ATOM 672 N N . GLY A 1 84 ? 9.241 -1.244 0.844 1.00 90.06 84 GLY A N 1
ATOM 673 C CA . GLY A 1 84 ? 8.204 -1.073 1.862 1.00 90.06 84 GLY A CA 1
ATOM 674 C C . GLY A 1 84 ? 6.793 -0.825 1.341 1.00 90.06 84 GLY A C 1
ATOM 675 O O . GLY A 1 84 ? 6.417 -1.207 0.233 1.00 90.06 84 GLY A O 1
ATOM 676 N N . PHE A 1 85 ? 5.972 -0.233 2.202 1.00 91.00 85 PHE A N 1
ATOM 677 C CA . PHE A 1 85 ? 4.617 0.183 1.877 1.00 91.00 85 PHE A CA 1
ATOM 678 C C . PHE A 1 85 ? 4.125 1.236 2.865 1.00 91.00 85 PHE A C 1
ATOM 680 O O . PHE A 1 85 ? 4.490 1.213 4.039 1.00 91.00 85 PHE A O 1
ATOM 687 N N . ASP A 1 86 ? 3.195 2.066 2.405 1.00 90.94 86 ASP A N 1
ATOM 688 C CA . ASP A 1 86 ? 2.439 2.977 3.254 1.00 90.94 86 ASP A CA 1
ATOM 689 C C . ASP A 1 86 ? 1.015 2.458 3.455 1.00 90.94 86 ASP A C 1
ATOM 691 O O . ASP A 1 86 ? 0.392 1.875 2.556 1.00 90.94 86 ASP A O 1
ATOM 695 N N . ILE A 1 87 ? 0.475 2.694 4.653 1.00 89.94 87 ILE A N 1
ATOM 696 C CA . ILE A 1 87 ? -0.930 2.432 4.964 1.00 89.94 87 ILE A CA 1
ATOM 697 C C . ILE A 1 87 ? -1.593 3.728 5.412 1.00 89.94 87 ILE A C 1
ATOM 699 O O . ILE A 1 87 ? -1.245 4.290 6.448 1.00 89.94 87 ILE A O 1
ATOM 703 N N . VAL A 1 88 ? -2.625 4.149 4.683 1.00 90.56 88 VAL A N 1
ATOM 704 C CA . VAL A 1 88 ? -3.514 5.229 5.124 1.00 90.56 88 VAL A CA 1
ATOM 705 C C . VAL A 1 88 ? -4.688 4.612 5.873 1.00 90.56 88 VAL A C 1
ATOM 707 O O . VAL A 1 88 ? -5.409 3.763 5.338 1.00 90.56 88 VAL A O 1
ATOM 710 N N . VAL A 1 89 ? -4.879 5.035 7.121 1.00 88.88 89 VAL A N 1
ATOM 711 C CA . VAL A 1 89 ? -5.930 4.544 8.022 1.00 88.88 89 VAL A CA 1
ATOM 712 C C . VAL A 1 89 ? -6.782 5.683 8.562 1.00 88.88 89 VAL A C 1
ATOM 714 O O . VAL A 1 89 ? -6.428 6.854 8.474 1.00 88.88 89 VAL A O 1
ATOM 717 N N . GLU A 1 90 ? 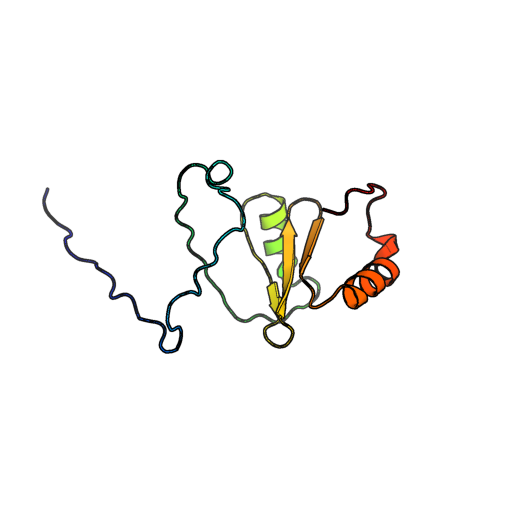-7.930 5.334 9.135 1.00 83.94 90 GLU A N 1
ATOM 718 C CA . GLU A 1 90 ? -8.972 6.301 9.473 1.00 83.94 90 GLU A CA 1
ATOM 719 C C . GLU A 1 90 ? -8.626 7.173 10.691 1.00 83.94 90 GLU A C 1
ATOM 721 O O . GLU A 1 90 ? -9.168 8.265 10.840 1.00 83.94 90 GLU A O 1
ATOM 726 N N . ASN A 1 91 ? -7.781 6.678 11.604 1.00 83.12 91 ASN A N 1
ATOM 727 C CA . ASN A 1 91 ? -7.356 7.401 12.805 1.00 83.12 91 ASN A CA 1
ATOM 728 C C . ASN A 1 91 ? -6.093 6.793 13.443 1.00 83.12 91 ASN A C 1
ATOM 730 O O . ASN A 1 91 ? -5.730 5.642 13.192 1.00 83.12 91 ASN A O 1
ATOM 734 N N . SER A 1 92 ? -5.474 7.555 14.345 1.00 85.12 92 SER A N 1
ATOM 735 C CA . SER A 1 92 ? -4.227 7.205 15.038 1.00 85.12 92 SER A CA 1
ATOM 736 C C . SER A 1 92 ? -4.309 5.963 15.935 1.00 85.12 92 SER A C 1
ATOM 738 O O . SER A 1 92 ? -3.304 5.278 16.111 1.00 85.12 92 SER A O 1
ATOM 740 N N . ASN A 1 93 ? -5.485 5.601 16.463 1.00 87.25 93 ASN A N 1
ATOM 741 C CA . ASN A 1 93 ? -5.615 4.384 17.276 1.00 87.25 93 ASN A CA 1
ATOM 742 C C . ASN A 1 93 ? -5.380 3.116 16.442 1.00 87.25 93 ASN A C 1
ATOM 744 O O . ASN A 1 93 ? -4.926 2.100 16.970 1.00 87.25 93 ASN A O 1
ATOM 748 N N . VAL A 1 94 ? -5.700 3.158 15.145 1.00 87.25 94 VAL A N 1
ATOM 749 C CA . VAL A 1 94 ? -5.420 2.052 14.220 1.00 87.25 94 VAL A CA 1
ATOM 750 C C . VAL A 1 94 ? -3.918 1.933 13.970 1.00 87.25 94 VAL A C 1
ATOM 752 O O . VAL A 1 94 ? -3.415 0.813 13.927 1.00 87.25 94 VAL A O 1
ATOM 755 N N . VAL A 1 95 ? -3.207 3.064 13.883 1.00 87.50 95 VAL A N 1
ATOM 756 C CA . VAL A 1 95 ? -1.747 3.105 13.703 1.00 87.50 95 VAL A CA 1
ATOM 757 C C . VAL A 1 95 ? -1.046 2.412 14.866 1.00 87.50 95 VAL A C 1
ATOM 759 O O . VAL A 1 95 ? -0.342 1.435 14.643 1.00 87.50 95 VAL A O 1
ATOM 762 N N . ALA A 1 96 ? -1.323 2.821 16.109 1.00 87.44 96 ALA A N 1
ATOM 763 C CA . ALA A 1 96 ? -0.676 2.237 17.290 1.00 87.44 96 ALA A CA 1
ATOM 764 C C . ALA A 1 96 ? -0.874 0.711 17.381 1.00 87.44 96 ALA A C 1
ATOM 766 O O . ALA A 1 96 ? 0.061 -0.034 17.663 1.00 87.44 96 ALA A O 1
ATOM 767 N N . ARG A 1 97 ? -2.086 0.227 17.075 1.00 89.06 97 ARG A N 1
ATOM 768 C CA . ARG A 1 97 ? -2.381 -1.216 17.041 1.00 89.06 97 ARG A CA 1
ATOM 769 C C . ARG A 1 97 ? -1.649 -1.945 15.915 1.00 89.06 97 ARG A C 1
ATOM 771 O O . ARG A 1 97 ? -1.299 -3.111 16.078 1.00 89.06 97 ARG A O 1
ATOM 778 N N . ALA A 1 98 ? -1.478 -1.303 14.760 1.00 86.88 98 ALA A N 1
ATOM 779 C CA . ALA A 1 98 ? -0.740 -1.878 13.643 1.00 86.88 98 ALA A CA 1
ATOM 780 C C . ALA A 1 98 ? 0.759 -1.961 13.961 1.00 86.88 98 ALA A C 1
ATOM 782 O O . ALA A 1 98 ? 1.346 -3.017 13.748 1.00 86.88 98 ALA A O 1
ATOM 783 N N . GLU A 1 99 ? 1.343 -0.908 14.536 1.00 87.62 99 GLU A N 1
ATOM 784 C CA . GLU A 1 99 ? 2.748 -0.885 14.963 1.00 87.62 99 GLU A CA 1
ATOM 785 C C . GLU A 1 99 ? 3.045 -1.955 16.016 1.00 87.62 99 GLU A C 1
ATOM 787 O O . GLU A 1 99 ? 4.030 -2.675 15.900 1.00 87.62 99 GLU A O 1
ATOM 792 N N . GLU A 1 100 ? 2.169 -2.121 17.012 1.00 90.44 100 GLU A N 1
ATOM 793 C CA . GLU A 1 100 ? 2.318 -3.180 18.015 1.00 90.44 100 GLU A CA 1
ATOM 794 C C . GLU A 1 100 ? 2.280 -4.567 17.357 1.00 90.44 100 GLU A C 1
ATOM 796 O O . GLU A 1 100 ? 3.175 -5.397 17.554 1.00 90.44 100 GLU A O 1
ATOM 801 N N . LYS A 1 101 ? 1.261 -4.807 16.522 1.00 92.38 101 LYS A N 1
ATOM 802 C CA . LYS A 1 101 ? 1.028 -6.107 15.886 1.00 92.38 101 LYS A CA 1
ATOM 803 C C . LYS A 1 101 ? 2.124 -6.494 14.890 1.00 92.38 101 LYS A C 1
ATOM 805 O O . LYS A 1 101 ? 2.459 -7.673 14.800 1.00 92.38 101 LYS A O 1
ATOM 810 N N . TYR A 1 102 ? 2.634 -5.534 14.124 1.00 88.12 102 TYR A N 1
ATOM 811 C CA . TYR A 1 102 ? 3.625 -5.751 13.067 1.00 88.12 102 TYR A CA 1
ATOM 812 C C . TYR A 1 102 ? 5.003 -5.208 13.443 1.00 88.12 102 TYR A C 1
ATOM 814 O O . TYR A 1 102 ? 5.821 -4.953 12.569 1.00 88.12 102 TYR A O 1
ATOM 822 N N . SER A 1 103 ? 5.284 -5.078 14.740 1.00 89.12 103 SER A N 1
ATOM 823 C CA . SER A 1 103 ? 6.566 -4.599 15.271 1.00 89.12 103 SER A CA 1
ATOM 824 C C . SER A 1 103 ? 7.776 -5.332 14.683 1.00 89.12 103 SER A C 1
ATOM 826 O O . SER A 1 103 ? 8.789 -4.709 14.399 1.00 89.12 103 SER A O 1
ATOM 828 N N . ALA A 1 104 ? 7.650 -6.633 14.408 1.00 90.19 104 ALA A N 1
ATOM 829 C CA . ALA A 1 104 ? 8.699 -7.435 13.775 1.00 90.19 104 ALA A CA 1
ATOM 830 C C . ALA A 1 104 ? 8.981 -7.087 12.297 1.00 90.19 104 ALA A C 1
ATOM 832 O O . ALA A 1 104 ? 9.940 -7.601 11.729 1.00 90.19 104 ALA A O 1
ATOM 833 N N . TRP A 1 105 ? 8.118 -6.302 11.648 1.00 85.44 105 TRP A N 1
ATOM 834 C CA . TRP A 1 105 ? 8.266 -5.864 10.254 1.00 85.44 105 TRP A CA 1
ATOM 835 C C . TRP A 1 105 ? 8.750 -4.417 10.147 1.00 85.44 105 TRP A C 1
ATOM 837 O O . TRP A 1 105 ? 9.051 -3.958 9.048 1.00 85.44 105 TRP A O 1
ATOM 847 N N . MET A 1 106 ? 8.800 -3.698 11.268 1.00 83.94 106 MET A N 1
ATOM 848 C CA . MET A 1 106 ? 9.268 -2.321 11.303 1.00 83.94 106 MET A CA 1
ATOM 849 C C . MET A 1 106 ? 10.791 -2.298 11.193 1.00 83.94 106 MET A C 1
ATOM 851 O O . MET A 1 106 ? 11.477 -3.149 11.760 1.00 83.94 106 MET A O 1
ATOM 855 N N . SER A 1 107 ? 11.320 -1.323 10.459 1.00 80.31 107 SER A N 1
ATOM 856 C CA . SER A 1 107 ? 12.755 -1.062 10.452 1.00 80.31 107 SER A CA 1
ATOM 857 C C . SER A 1 107 ? 13.188 -0.444 11.786 1.00 80.31 107 SER A C 1
ATOM 859 O O . SER A 1 107 ? 12.398 0.197 12.478 1.00 80.31 107 SER A O 1
ATOM 861 N N . ASP A 1 108 ? 14.472 -0.577 12.120 1.00 81.12 108 ASP A N 1
ATOM 862 C CA . ASP A 1 108 ? 15.077 0.114 13.270 1.00 81.12 108 ASP A CA 1
ATOM 863 C C . ASP A 1 108 ? 15.215 1.634 13.040 1.00 81.12 108 ASP A C 1
ATOM 865 O O . ASP A 1 108 ? 15.688 2.372 13.907 1.00 81.12 108 ASP A O 1
ATOM 869 N N . LEU A 1 109 ? 14.853 2.111 11.844 1.00 72.38 109 LEU A N 1
ATOM 870 C CA . LEU A 1 109 ? 14.958 3.506 11.454 1.00 72.38 109 LEU A CA 1
ATOM 871 C C . LEU A 1 109 ? 13.752 4.272 12.009 1.00 72.38 109 LEU A C 1
ATOM 873 O O . LEU A 1 109 ? 12.618 4.051 11.592 1.00 72.38 109 LEU A O 1
ATOM 877 N N . ASP A 1 110 ? 13.999 5.218 12.915 1.00 63.25 110 ASP A N 1
ATOM 878 C CA . ASP A 1 110 ? 12.961 6.074 13.512 1.00 63.25 110 ASP A CA 1
ATOM 879 C C . ASP A 1 110 ? 12.520 7.213 12.567 1.00 63.25 110 ASP A C 1
ATOM 881 O O . ASP A 1 110 ? 12.372 8.371 12.950 1.00 63.25 110 ASP A O 1
ATOM 885 N N . SER A 1 111 ? 12.368 6.907 11.279 1.00 61.44 111 SER A N 1
ATOM 886 C CA . SER A 1 111 ? 11.844 7.829 10.274 1.00 61.44 111 SER A CA 1
ATOM 887 C C . SER A 1 111 ? 10.391 7.472 9.989 1.00 61.44 111 SER A C 1
ATOM 889 O O . SER A 1 111 ? 10.073 6.847 8.979 1.00 61.44 111 SER A O 1
ATOM 891 N N . LYS A 1 112 ? 9.506 7.844 10.913 1.00 59.16 112 LYS A N 1
ATOM 892 C CA . LYS A 1 112 ? 8.062 7.836 10.676 1.00 59.16 112 LYS A CA 1
ATOM 893 C C . LYS A 1 112 ? 7.711 9.162 9.996 1.00 59.16 112 LYS A C 1
ATOM 895 O O . LYS A 1 112 ? 7.596 10.178 10.680 1.00 59.16 112 LYS A O 1
ATOM 900 N N . LEU A 1 113 ? 7.681 9.172 8.663 1.00 48.47 113 LEU A N 1
ATOM 901 C CA . LEU A 1 113 ? 7.154 10.303 7.887 1.00 48.47 113 LEU A CA 1
ATOM 902 C C . LEU A 1 113 ? 5.622 10.317 7.935 1.00 48.47 113 LEU A C 1
ATOM 904 O O . LEU A 1 113 ? 5.024 9.219 7.933 1.00 48.47 113 LEU A O 1
#